Protein AF-A0A926DAA6-F1 (afdb_monomer)

Secondary structure (DSSP, 8-state):
-----EEEEE-HHHHHHHHHH---TTS-TTT-PPPPHHHHHHHHHHHHHHHHSSSEEEEEB-TTT----TT-EEEEETTTEEEEEEE-TTTS-EEEEEE--HHHHHHHHHHHHHHHHSTTB--HHHHHHHHHHHTT-PPPP-

Radius of gyration: 16.0 Å; Cα contacts (8 Å, |Δi|>4): 201; chains: 1; bounding box: 31×52×44 Å

Structure (mmCIF, N/CA/C/O backbone):
data_AF-A0A926DAA6-F1
#
_entry.id   AF-A0A926DAA6-F1
#
loop_
_atom_site.group_PDB
_atom_site.id
_atom_site.type_symbol
_atom_site.label_atom_id
_atom_site.label_alt_id
_atom_site.label_comp_id
_atom_site.label_asym_id
_atom_site.label_entity_id
_atom_site.label_seq_id
_atom_site.pdbx_PDB_ins_code
_atom_site.Cartn_x
_atom_site.Cartn_y
_atom_site.Cartn_z
_atom_site.occupancy
_atom_site.B_iso_or_equiv
_atom_site.auth_seq_id
_atom_site.auth_comp_id
_atom_site.auth_asym_id
_atom_site.auth_atom_id
_atom_site.pdbx_PDB_model_num
ATOM 1 N N . MET A 1 1 ? 3.079 9.008 24.211 1.00 37.78 1 MET A N 1
ATOM 2 C CA . MET A 1 1 ? 3.542 8.753 22.830 1.00 37.78 1 MET A CA 1
ATOM 3 C C . MET A 1 1 ? 2.751 7.576 22.276 1.00 37.78 1 MET A C 1
ATOM 5 O O . MET A 1 1 ? 2.965 6.458 22.732 1.00 37.78 1 MET A O 1
ATOM 9 N N . ARG A 1 2 ? 1.772 7.805 21.389 1.00 42.62 2 ARG A N 1
ATOM 10 C CA . ARG A 1 2 ? 1.099 6.693 20.700 1.00 42.62 2 ARG A CA 1
ATOM 11 C C . ARG A 1 2 ? 2.125 6.072 19.754 1.00 42.62 2 ARG A C 1
ATOM 13 O O . ARG A 1 2 ? 2.716 6.773 18.943 1.00 42.62 2 ARG A O 1
ATOM 20 N N . ARG A 1 3 ? 2.388 4.775 19.898 1.00 46.69 3 ARG A N 1
ATOM 21 C CA . ARG A 1 3 ? 3.175 4.022 18.919 1.00 46.69 3 ARG A CA 1
ATOM 22 C C . ARG A 1 3 ? 2.331 4.027 17.642 1.00 46.69 3 ARG A C 1
ATOM 24 O O . ARG A 1 3 ? 1.284 3.388 17.636 1.00 46.69 3 ARG A O 1
ATOM 31 N N . GLN A 1 4 ? 2.703 4.815 16.631 1.00 55.62 4 GLN A N 1
ATOM 32 C CA . GLN A 1 4 ? 1.975 4.818 15.362 1.00 55.62 4 GLN A CA 1
ATOM 33 C C . GLN A 1 4 ? 2.035 3.403 14.789 1.00 55.62 4 GLN A C 1
ATOM 35 O O . GLN A 1 4 ? 3.112 2.900 14.461 1.00 55.62 4 GLN A O 1
ATOM 40 N N . ALA A 1 5 ? 0.884 2.738 14.730 1.00 67.75 5 ALA A N 1
ATOM 41 C CA . ALA A 1 5 ? 0.753 1.528 13.945 1.00 67.75 5 ALA A CA 1
ATOM 42 C C . ALA A 1 5 ? 0.989 1.925 12.487 1.00 67.75 5 ALA A C 1
ATOM 44 O O . ALA A 1 5 ? 0.391 2.880 11.996 1.00 67.75 5 ALA A O 1
ATOM 45 N N . TYR A 1 6 ? 1.893 1.235 11.801 1.00 83.56 6 TYR A N 1
ATOM 46 C CA . TYR A 1 6 ? 2.090 1.464 10.376 1.00 83.56 6 TYR A CA 1
ATOM 47 C C . TYR A 1 6 ? 0.857 0.940 9.633 1.00 83.56 6 TYR A C 1
ATOM 49 O O . TYR A 1 6 ? 0.596 -0.266 9.665 1.00 83.56 6 TYR A O 1
ATOM 57 N N . ILE A 1 7 ? 0.090 1.835 9.009 1.00 90.25 7 ILE A N 1
ATOM 58 C CA . ILE A 1 7 ? -1.107 1.500 8.230 1.00 90.25 7 ILE A CA 1
ATOM 59 C C . ILE A 1 7 ? -0.773 1.634 6.747 1.00 90.25 7 ILE A C 1
ATOM 61 O O . ILE A 1 7 ? -0.191 2.632 6.328 1.00 90.25 7 ILE A O 1
ATOM 65 N N . GLY A 1 8 ? -1.145 0.636 5.949 1.00 91.19 8 GLY A N 1
ATOM 66 C CA . GLY A 1 8 ? -0.945 0.666 4.506 1.00 91.19 8 GLY A CA 1
ATOM 67 C C . GLY A 1 8 ? -2.101 0.012 3.768 1.00 91.19 8 GLY A C 1
ATOM 68 O O . GLY A 1 8 ? -2.566 -1.072 4.127 1.00 91.19 8 GLY A O 1
ATOM 69 N N . ILE A 1 9 ? -2.559 0.679 2.716 1.00 92.31 9 ILE A N 1
ATOM 70 C CA . ILE A 1 9 ? -3.658 0.220 1.875 1.00 92.31 9 ILE A CA 1
ATOM 71 C C . ILE A 1 9 ? -3.148 0.171 0.444 1.00 92.31 9 ILE A C 1
ATOM 73 O O . ILE A 1 9 ? -2.560 1.132 -0.035 1.00 92.31 9 ILE A O 1
ATOM 77 N N . PHE A 1 10 ? -3.352 -0.955 -0.230 1.00 91.12 10 PHE A N 1
ATOM 78 C CA . PHE A 1 10 ? -2.850 -1.169 -1.587 1.00 91.12 10 PHE A CA 1
ATOM 79 C C . PHE A 1 10 ? -3.836 -1.987 -2.420 1.00 91.12 10 PHE A C 1
ATOM 81 O O . PHE A 1 10 ? -4.750 -2.626 -1.899 1.00 91.12 10 PHE A O 1
ATOM 88 N N . TYR A 1 11 ?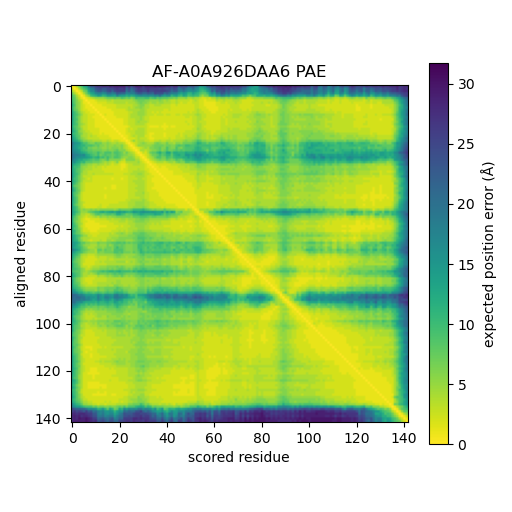 -3.665 -1.988 -3.739 1.00 90.94 11 TYR A N 1
ATOM 89 C CA . TYR A 1 11 ? -4.550 -2.716 -4.647 1.00 90.94 11 TYR A CA 1
ATOM 90 C C . TYR A 1 11 ? -3.972 -4.066 -5.069 1.00 90.94 11 TYR A C 1
ATOM 92 O O . TYR A 1 11 ? -2.774 -4.219 -5.305 1.00 90.94 11 TYR A O 1
ATOM 100 N N . LYS A 1 12 ? -4.858 -5.052 -5.283 1.00 90.75 12 LYS A N 1
ATOM 101 C CA . LYS A 1 12 ? -4.479 -6.346 -5.883 1.00 90.75 12 LYS A CA 1
ATOM 102 C C . LYS A 1 12 ? -3.848 -6.162 -7.273 1.00 90.75 12 LYS A C 1
ATOM 104 O O . LYS A 1 12 ? -2.968 -6.933 -7.642 1.00 90.75 12 LYS A O 1
ATOM 109 N N . GLY A 1 13 ? -4.299 -5.159 -8.032 1.00 86.94 13 GLY A N 1
ATOM 110 C CA . GLY A 1 13 ? -3.739 -4.824 -9.345 1.00 86.94 13 GLY A CA 1
ATOM 111 C C . GLY A 1 13 ? -2.243 -4.511 -9.277 1.00 86.94 13 GLY A C 1
ATOM 112 O O . GLY A 1 13 ? -1.482 -5.081 -10.054 1.00 86.94 13 GLY A O 1
ATOM 113 N N . GLY A 1 14 ? -1.822 -3.716 -8.287 1.00 86.50 14 GLY A N 1
ATOM 114 C CA . GLY A 1 14 ? -0.413 -3.385 -8.054 1.00 86.50 14 GLY A CA 1
ATOM 115 C C . GLY A 1 14 ? 0.443 -4.610 -7.722 1.00 86.50 14 GLY A C 1
ATOM 116 O O . GLY A 1 14 ? 1.520 -4.772 -8.289 1.00 86.50 14 GLY A O 1
ATOM 117 N N . LEU A 1 15 ? -0.065 -5.537 -6.894 1.00 90.12 15 LEU A N 1
ATOM 118 C CA . LEU A 1 15 ? 0.627 -6.808 -6.625 1.00 90.12 15 LEU A CA 1
ATOM 119 C C . LEU A 1 15 ? 0.854 -7.619 -7.903 1.00 90.12 15 LEU A C 1
ATOM 121 O O . LEU A 1 15 ? 1.961 -8.098 -8.139 1.00 90.12 15 LEU A O 1
ATOM 125 N N . ARG A 1 16 ? -0.193 -7.767 -8.725 1.00 89.25 16 ARG A N 1
ATOM 126 C CA . ARG A 1 16 ? -0.106 -8.503 -9.990 1.00 89.25 16 ARG A CA 1
ATOM 127 C C . ARG A 1 16 ? 0.917 -7.851 -10.921 1.00 89.25 16 ARG A C 1
ATOM 129 O O . ARG A 1 16 ? 1.803 -8.532 -11.433 1.00 89.25 16 ARG A O 1
ATOM 136 N N . LEU A 1 17 ? 0.850 -6.533 -11.084 1.00 87.75 17 LEU A N 1
ATOM 137 C CA . LEU A 1 17 ? 1.778 -5.821 -11.954 1.00 87.75 17 LEU A CA 1
ATOM 138 C C . LEU A 1 17 ? 3.230 -5.977 -11.485 1.00 87.75 17 LEU A C 1
ATOM 140 O O . LEU A 1 17 ? 4.108 -6.245 -12.303 1.00 87.75 17 LEU A O 1
ATOM 144 N N . PHE A 1 18 ? 3.484 -5.887 -10.177 1.00 90.44 18 PHE A N 1
ATOM 145 C CA . PHE A 1 18 ? 4.813 -6.123 -9.616 1.00 90.44 18 PHE A CA 1
ATOM 146 C C . PHE A 1 18 ? 5.296 -7.556 -9.866 1.00 90.44 18 PHE A C 1
ATOM 148 O O . PHE A 1 18 ? 6.455 -7.762 -10.226 1.00 90.44 18 PHE A O 1
ATOM 155 N N . THR A 1 19 ? 4.420 -8.558 -9.739 1.00 91.00 19 THR A N 1
ATOM 156 C CA . THR A 1 19 ? 4.793 -9.954 -10.021 1.00 91.00 19 THR A CA 1
ATOM 157 C C . THR A 1 19 ? 5.178 -10.169 -11.483 1.00 91.00 19 THR A C 1
ATOM 159 O O . THR A 1 19 ? 6.197 -10.805 -11.759 1.00 91.00 19 THR A O 1
ATOM 162 N N . GLU A 1 20 ? 4.417 -9.589 -12.412 1.00 89.50 20 GLU A N 1
ATOM 163 C CA . GLU A 1 20 ? 4.599 -9.748 -13.858 1.00 89.50 20 GLU A CA 1
ATOM 164 C C . GLU A 1 20 ? 5.807 -8.951 -14.365 1.00 89.50 20 GLU A C 1
ATOM 166 O O . GLU A 1 20 ? 6.671 -9.480 -15.067 1.00 89.50 20 GLU A O 1
ATOM 171 N N . THR A 1 21 ? 5.927 -7.692 -13.950 1.00 88.06 21 THR A N 1
ATOM 172 C CA . THR A 1 21 ? 6.871 -6.739 -14.550 1.00 88.06 21 THR A CA 1
ATOM 173 C C . THR A 1 21 ? 8.108 -6.488 -13.692 1.00 88.06 21 THR A C 1
ATOM 175 O O . THR A 1 21 ? 9.169 -6.171 -14.221 1.00 88.06 21 THR A O 1
ATOM 178 N N . GLY A 1 22 ? 8.013 -6.676 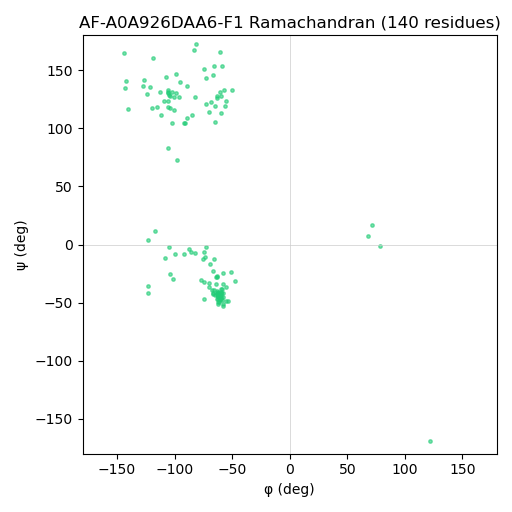-12.373 1.00 88.00 22 GLY A N 1
ATOM 179 C CA . GLY A 1 22 ? 9.054 -6.295 -11.417 1.00 88.00 22 GLY A CA 1
ATOM 180 C C . GLY A 1 22 ? 9.077 -4.804 -11.092 1.00 88.00 22 GLY A C 1
ATOM 181 O O . GLY A 1 22 ? 9.889 -4.397 -10.265 1.00 88.00 22 GLY A O 1
ATOM 182 N N . PHE A 1 23 ? 8.206 -3.995 -11.698 1.00 85.69 23 PHE A N 1
ATOM 183 C CA . PHE A 1 23 ? 8.090 -2.577 -11.382 1.00 85.69 23 PHE A CA 1
ATOM 184 C C . PHE A 1 23 ? 7.091 -2.348 -10.254 1.00 85.69 23 PHE A C 1
ATOM 186 O O . PHE A 1 23 ? 5.996 -2.914 -10.232 1.00 85.69 23 PHE A O 1
ATOM 193 N N . ILE A 1 24 ? 7.473 -1.482 -9.323 1.00 79.56 24 ILE A N 1
ATOM 194 C CA . ILE A 1 24 ? 6.537 -0.860 -8.393 1.00 79.56 24 ILE A CA 1
ATOM 195 C C . ILE A 1 24 ? 5.960 0.349 -9.130 1.00 79.56 24 ILE A C 1
ATOM 197 O O . ILE A 1 24 ? 6.697 1.286 -9.418 1.00 79.56 24 ILE A O 1
ATOM 201 N N . TYR A 1 25 ? 4.673 0.300 -9.475 1.00 69.88 25 TYR A N 1
ATOM 202 C CA . TYR A 1 25 ? 4.013 1.338 -10.286 1.00 69.88 25 TYR A CA 1
ATOM 203 C C . TYR A 1 25 ? 3.980 2.712 -9.606 1.00 69.88 25 TYR A C 1
ATOM 205 O O . TYR A 1 25 ? 3.986 3.752 -10.260 1.00 69.88 25 TYR A O 1
ATOM 213 N N . ASP A 1 26 ? 4.009 2.674 -8.280 1.00 69.31 26 ASP A N 1
ATOM 214 C CA . ASP A 1 26 ? 4.084 3.809 -7.369 1.00 69.31 26 ASP A CA 1
ATOM 215 C C . ASP A 1 26 ? 5.422 4.569 -7.475 1.00 69.31 26 ASP A C 1
ATOM 217 O O . ASP A 1 26 ? 5.561 5.658 -6.918 1.00 69.31 26 ASP A O 1
ATOM 221 N N . LEU A 1 27 ? 6.425 3.996 -8.158 1.00 69.31 27 LEU A N 1
ATOM 222 C CA . LEU A 1 27 ? 7.736 4.604 -8.371 1.00 69.31 27 LEU A CA 1
ATOM 223 C C . LEU A 1 27 ? 7.909 5.062 -9.823 1.00 69.31 27 LEU A C 1
ATOM 225 O O . LEU A 1 27 ? 7.506 4.342 -10.741 1.00 69.31 27 LEU A O 1
ATOM 229 N N . PRO A 1 28 ? 8.602 6.191 -10.057 1.00 66.31 28 PRO A N 1
ATOM 230 C CA . PRO A 1 28 ? 8.819 6.667 -11.409 1.00 66.31 28 PRO A CA 1
ATOM 231 C C . PRO A 1 28 ? 9.651 5.692 -12.238 1.00 66.31 28 PRO A C 1
ATOM 233 O O . PRO A 1 28 ? 10.749 5.301 -11.840 1.00 66.31 28 PRO A O 1
ATOM 236 N N . GLN A 1 29 ? 9.137 5.297 -13.405 1.00 64.88 29 GLN A N 1
ATOM 237 C CA . GLN A 1 29 ? 9.782 4.284 -14.251 1.00 64.88 29 GLN A CA 1
ATOM 238 C C . GLN A 1 29 ? 11.159 4.725 -14.761 1.00 64.88 29 GLN A C 1
ATOM 240 O O . GLN A 1 29 ? 12.037 3.891 -14.954 1.00 64.88 29 GLN A O 1
ATOM 245 N N . ASN A 1 30 ? 11.378 6.033 -14.918 1.00 67.38 30 ASN A N 1
ATOM 246 C CA . ASN A 1 30 ? 12.663 6.606 -15.323 1.00 67.38 30 ASN A CA 1
ATOM 247 C C . ASN A 1 30 ? 13.766 6.483 -14.252 1.00 67.38 30 ASN A C 1
ATOM 249 O O . ASN A 1 30 ? 14.942 6.617 -14.585 1.00 67.38 30 ASN A O 1
ATOM 253 N N . VAL A 1 31 ? 13.416 6.206 -12.991 1.00 66.50 31 VAL A N 1
ATOM 254 C CA . VAL A 1 31 ? 14.375 5.969 -11.895 1.00 66.50 31 VAL A CA 1
ATOM 255 C C . VAL A 1 31 ? 14.189 4.611 -11.211 1.00 66.50 31 VAL A C 1
ATOM 257 O O . VAL A 1 31 ? 14.877 4.305 -10.237 1.00 66.50 31 VAL A O 1
ATOM 260 N N . SER A 1 32 ? 13.275 3.781 -11.715 1.00 74.12 32 SER A N 1
ATOM 261 C CA . SER A 1 32 ? 12.951 2.469 -11.160 1.00 74.12 32 SER A CA 1
ATOM 262 C C . SER A 1 32 ? 13.537 1.369 -12.035 1.00 74.12 32 SER A C 1
ATOM 264 O O . SER A 1 32 ? 13.366 1.359 -13.251 1.00 74.12 32 SER A O 1
ATOM 266 N N . ILE A 1 33 ? 14.230 0.417 -11.415 1.00 82.50 33 ILE A N 1
ATOM 267 C CA . ILE A 1 33 ? 14.758 -0.768 -12.093 1.00 82.50 33 ILE A CA 1
ATOM 268 C C . ILE A 1 33 ? 13.831 -1.932 -11.762 1.00 82.50 33 ILE A C 1
ATOM 270 O O . ILE A 1 33 ? 13.523 -2.165 -10.592 1.00 82.50 33 ILE A O 1
ATOM 274 N N . ALA A 1 34 ? 13.407 -2.679 -12.784 1.00 87.56 34 ALA A N 1
ATOM 275 C CA . ALA A 1 34 ? 12.589 -3.868 -12.585 1.00 87.56 34 ALA A CA 1
ATOM 276 C C . ALA A 1 34 ? 13.288 -4.841 -11.626 1.00 87.56 34 ALA A C 1
ATOM 278 O O . ALA A 1 34 ? 14.408 -5.291 -11.878 1.00 87.56 34 ALA A O 1
ATOM 279 N N . ALA A 1 35 ? 12.609 -5.200 -10.538 1.00 90.00 35 ALA A N 1
ATOM 280 C CA . ALA A 1 35 ? 13.123 -6.170 -9.588 1.00 90.00 35 ALA A CA 1
ATOM 281 C C . ALA A 1 35 ? 13.336 -7.529 -10.287 1.00 90.00 35 ALA A C 1
ATOM 283 O O . ALA A 1 35 ? 12.418 -8.021 -10.959 1.00 90.00 35 ALA A O 1
ATOM 284 N N . PRO A 1 36 ? 14.501 -8.177 -10.119 1.00 91.56 36 PRO A N 1
ATOM 285 C CA . PRO A 1 36 ? 14.713 -9.553 -10.558 1.00 91.56 36 PRO A CA 1
ATOM 286 C C . PRO A 1 36 ? 13.719 -10.537 -9.904 1.00 91.56 36 PRO A C 1
ATOM 288 O O . PRO A 1 36 ? 13.221 -10.258 -8.809 1.00 91.56 36 PRO A O 1
ATOM 291 N N . PRO A 1 37 ? 13.393 -11.685 -10.530 1.00 89.94 37 PRO A N 1
ATOM 292 C CA . PRO A 1 37 ? 12.362 -12.604 -10.026 1.00 89.94 37 PRO A CA 1
ATOM 293 C C . PRO A 1 37 ? 12.549 -13.094 -8.577 1.00 89.94 37 PRO A C 1
ATOM 295 O O . PRO A 1 37 ? 11.575 -13.246 -7.839 1.00 89.9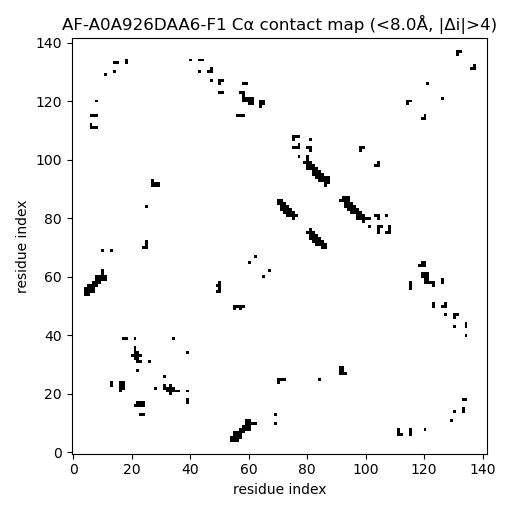4 37 PRO A O 1
ATOM 298 N N . ASP A 1 38 ? 13.784 -13.334 -8.146 1.00 89.75 38 ASP A N 1
ATOM 299 C CA . ASP A 1 38 ? 14.151 -13.706 -6.774 1.00 89.75 38 ASP A CA 1
ATOM 300 C C . ASP A 1 38 ? 13.912 -12.559 -5.776 1.00 89.75 38 ASP A C 1
ATOM 302 O O . ASP A 1 38 ? 13.367 -12.771 -4.684 1.00 89.75 38 ASP A O 1
ATOM 306 N N . ILE A 1 39 ? 14.214 -11.323 -6.183 1.00 91.88 39 ILE A N 1
ATOM 307 C CA . ILE A 1 39 ? 13.910 -10.119 -5.405 1.00 91.88 39 ILE A CA 1
ATOM 308 C C . ILE A 1 39 ? 12.398 -9.909 -5.303 1.00 91.88 39 ILE A C 1
ATOM 310 O O . ILE A 1 39 ? 11.908 -9.637 -4.208 1.00 91.88 39 ILE A O 1
ATOM 314 N N . ARG A 1 40 ? 11.633 -10.117 -6.386 1.00 92.19 40 ARG A N 1
ATOM 315 C CA . ARG A 1 40 ? 10.158 -10.027 -6.354 1.00 92.19 40 ARG A CA 1
ATOM 316 C C . ARG A 1 40 ? 9.568 -10.947 -5.288 1.00 92.19 40 ARG A C 1
ATOM 318 O O . ARG A 1 40 ? 8.780 -10.500 -4.457 1.00 92.19 40 ARG A O 1
ATOM 325 N N . LYS A 1 41 ? 9.997 -12.216 -5.265 1.00 90.44 41 LYS A N 1
ATOM 326 C CA . LYS A 1 41 ? 9.572 -13.195 -4.249 1.00 90.44 41 LYS A CA 1
ATOM 327 C C . LYS A 1 41 ? 9.940 -12.744 -2.840 1.00 90.44 41 LYS A C 1
ATOM 329 O O . LYS A 1 41 ? 9.119 -12.834 -1.933 1.00 90.44 41 LYS A O 1
ATOM 334 N N . THR A 1 42 ? 11.153 -12.229 -2.657 1.00 92.44 42 THR A N 1
ATOM 335 C CA . THR A 1 42 ? 11.621 -11.728 -1.358 1.00 92.44 42 THR A CA 1
ATOM 336 C C . THR A 1 42 ? 10.770 -10.556 -0.864 1.00 92.44 42 THR A C 1
ATOM 338 O O . THR A 1 42 ? 10.370 -10.537 0.298 1.00 92.44 42 THR A O 1
ATOM 341 N N . VAL A 1 43 ? 10.449 -9.603 -1.741 1.00 92.56 43 VAL A N 1
ATOM 342 C CA . VAL A 1 43 ? 9.596 -8.449 -1.422 1.00 92.56 43 VAL A CA 1
ATOM 343 C C . VAL A 1 43 ? 8.181 -8.894 -1.049 1.00 92.56 43 VAL A C 1
ATOM 345 O O . VAL A 1 43 ? 7.667 -8.466 -0.019 1.00 92.56 43 VAL A O 1
ATOM 348 N N . LEU A 1 44 ? 7.570 -9.797 -1.822 1.00 93.31 44 LEU A N 1
ATOM 349 C CA . LEU A 1 44 ? 6.223 -10.306 -1.533 1.00 93.31 44 LEU A CA 1
ATOM 350 C C . LEU A 1 44 ? 6.170 -11.123 -0.237 1.00 93.31 44 LEU A C 1
ATOM 352 O O . LEU A 1 44 ? 5.231 -10.966 0.541 1.00 93.31 44 LEU A O 1
ATOM 356 N N . ASN A 1 45 ? 7.197 -11.931 0.041 1.00 93.69 45 ASN A N 1
ATOM 357 C CA . ASN A 1 45 ? 7.316 -12.644 1.312 1.00 93.69 45 ASN A CA 1
ATOM 358 C C . ASN A 1 45 ? 7.412 -11.672 2.490 1.00 93.69 45 ASN A C 1
ATOM 360 O O . ASN A 1 45 ? 6.736 -11.868 3.495 1.00 93.69 45 ASN A O 1
ATOM 364 N N . ARG A 1 46 ? 8.207 -10.601 2.374 1.00 92.69 46 ARG A N 1
ATOM 365 C CA . ARG A 1 46 ? 8.285 -9.565 3.417 1.00 92.69 46 ARG A CA 1
ATOM 366 C C . ARG A 1 46 ? 6.948 -8.861 3.614 1.00 92.69 46 ARG A C 1
ATOM 368 O O . ARG A 1 46 ? 6.525 -8.708 4.752 1.00 92.69 46 ARG A O 1
ATOM 375 N N . LEU A 1 47 ? 6.251 -8.515 2.530 1.00 93.12 47 LEU A N 1
ATOM 376 C CA . LEU A 1 47 ? 4.909 -7.935 2.606 1.00 93.12 47 LEU A CA 1
ATOM 377 C C . LEU A 1 47 ? 3.923 -8.876 3.314 1.00 93.12 47 LEU A C 1
ATOM 379 O O . LEU A 1 47 ? 3.122 -8.427 4.130 1.00 93.12 47 LEU A O 1
ATOM 383 N N . TYR A 1 48 ? 3.990 -10.179 3.030 1.00 94.62 48 TYR A N 1
ATOM 384 C CA . TYR A 1 48 ? 3.176 -11.185 3.709 1.00 94.62 48 TYR A CA 1
ATOM 385 C C . TYR A 1 48 ? 3.463 -11.222 5.215 1.00 94.62 48 TYR A C 1
ATOM 387 O O . TYR A 1 48 ? 2.525 -11.155 6.008 1.00 94.62 48 TYR A O 1
ATOM 395 N N . GLN A 1 49 ? 4.739 -11.293 5.614 1.00 93.69 49 GLN A N 1
ATOM 396 C CA . GLN A 1 49 ? 5.122 -11.304 7.032 1.00 93.69 49 GLN A CA 1
ATOM 397 C C . GLN A 1 49 ? 4.681 -10.018 7.735 1.00 93.69 49 GLN A C 1
ATOM 399 O O . GLN A 1 49 ? 4.041 -10.080 8.780 1.00 93.69 49 GLN A O 1
ATOM 404 N N . ASP A 1 50 ? 4.889 -8.866 7.099 1.00 91.94 50 ASP A N 1
ATOM 405 C CA . ASP A 1 50 ? 4.439 -7.573 7.608 1.00 91.94 50 ASP A CA 1
ATOM 406 C C . ASP A 1 50 ? 2.916 -7.522 7.807 1.00 91.94 50 ASP A C 1
ATOM 408 O O . ASP A 1 50 ? 2.438 -6.959 8.789 1.00 91.94 50 ASP A O 1
ATOM 412 N N . CYS A 1 51 ? 2.134 -8.129 6.908 1.00 92.19 51 CYS A N 1
ATOM 413 C CA . CYS A 1 51 ? 0.683 -8.256 7.078 1.00 92.19 51 CYS A CA 1
ATOM 414 C C . CYS A 1 51 ? 0.305 -9.241 8.200 1.00 92.19 51 CYS A C 1
ATOM 416 O O . CYS A 1 51 ? -0.739 -9.086 8.845 1.00 92.19 51 CYS A O 1
ATOM 418 N N . ALA A 1 52 ? 1.105 -10.293 8.395 1.00 91.38 52 ALA A N 1
ATOM 419 C CA . ALA A 1 52 ? 0.873 -11.353 9.371 1.00 91.38 52 ALA A CA 1
ATOM 420 C C . ALA A 1 52 ? 1.217 -10.919 10.805 1.00 91.38 52 ALA A C 1
ATOM 422 O O . ALA A 1 52 ? 0.538 -11.345 11.743 1.00 91.38 52 ALA A O 1
ATOM 423 N N . GLU A 1 53 ? 2.181 -10.020 10.983 1.00 86.75 53 GLU A N 1
ATOM 424 C CA . GLU A 1 53 ? 2.535 -9.433 12.274 1.00 86.75 53 GLU A CA 1
ATOM 425 C C . GLU A 1 53 ? 1.405 -8.552 12.847 1.00 86.75 53 GLU A C 1
ATOM 427 O O . GLU A 1 53 ? 0.540 -8.040 12.134 1.00 86.75 53 GLU A O 1
ATOM 432 N N . SER A 1 54 ? 1.356 -8.406 14.174 1.00 70.12 54 SER A N 1
ATOM 433 C CA . SER A 1 54 ? 0.311 -7.648 14.886 1.00 70.12 54 SER A CA 1
ATOM 434 C C . SER A 1 54 ? 0.598 -6.143 15.000 1.00 70.12 54 SER A C 1
ATOM 436 O O . SER A 1 54 ? -0.267 -5.397 15.449 1.00 70.12 54 SER A O 1
ATOM 438 N N . GLY A 1 55 ? 1.786 -5.684 14.591 1.00 78.06 55 GLY A N 1
ATOM 439 C CA . GLY A 1 55 ? 2.213 -4.282 14.707 1.00 78.06 55 GLY A CA 1
ATOM 440 C C . GLY A 1 55 ? 1.920 -3.395 13.491 1.00 78.06 55 GLY A C 1
ATOM 441 O O . GLY A 1 55 ? 2.120 -2.182 13.569 1.00 78.06 55 GLY A O 1
ATOM 442 N N . LYS A 1 56 ? 1.469 -3.979 12.375 1.00 85.88 56 LYS A N 1
ATOM 443 C CA . LYS A 1 56 ? 1.204 -3.281 11.110 1.00 85.88 56 LYS A CA 1
ATOM 444 C C . LYS A 1 56 ? -0.213 -3.590 10.626 1.00 85.88 56 LYS A C 1
ATOM 446 O O . LYS A 1 56 ? -0.660 -4.737 10.656 1.00 85.88 56 LYS A O 1
ATOM 451 N N . LEU A 1 57 ? -0.924 -2.570 10.156 1.00 90.00 57 LEU A N 1
ATOM 452 C CA . LEU A 1 57 ? -2.265 -2.694 9.594 1.00 90.00 57 LEU A CA 1
ATOM 453 C C . LEU A 1 57 ? -2.196 -2.550 8.074 1.00 90.00 57 LEU A C 1
ATOM 455 O O . LEU A 1 57 ? -2.407 -1.480 7.516 1.00 90.00 57 LEU A O 1
ATOM 459 N N . LEU A 1 58 ? -1.881 -3.655 7.405 1.00 93.12 58 LEU A N 1
ATOM 460 C CA . LEU A 1 58 ? -1.772 -3.707 5.951 1.00 93.12 58 LEU A CA 1
ATOM 461 C C . LEU A 1 58 ? -2.988 -4.403 5.336 1.00 93.12 58 LEU A C 1
ATOM 463 O O . LEU A 1 58 ? -3.382 -5.488 5.784 1.00 93.12 58 LEU A O 1
ATOM 467 N N . ARG A 1 59 ? -3.626 -3.768 4.348 1.00 94.56 59 ARG A N 1
ATOM 468 C CA . ARG A 1 59 ? -4.903 -4.224 3.781 1.00 94.56 59 ARG A CA 1
ATOM 469 C C . ARG A 1 59 ? -4.984 -4.018 2.272 1.00 94.56 59 ARG A C 1
ATOM 471 O O . ARG A 1 59 ? -4.589 -2.979 1.752 1.00 94.56 59 ARG A O 1
ATOM 478 N N . ILE A 1 60 ? -5.578 -4.986 1.572 1.00 94.50 60 ILE A N 1
ATOM 479 C CA . ILE A 1 60 ? -5.932 -4.807 0.158 1.00 94.50 60 ILE A CA 1
ATOM 480 C C . ILE A 1 60 ? -7.268 -4.068 0.055 1.00 94.50 60 ILE A C 1
ATOM 482 O O . ILE A 1 60 ? -8.269 -4.522 0.611 1.00 94.50 60 ILE A O 1
ATOM 486 N N . ALA A 1 61 ? -7.310 -2.974 -0.701 1.00 94.19 61 ALA A N 1
ATOM 487 C CA . ALA A 1 61 ? -8.535 -2.242 -1.005 1.00 94.19 61 ALA A CA 1
ATOM 488 C C . ALA A 1 61 ? -9.500 -3.057 -1.884 1.00 94.19 61 ALA A C 1
ATOM 490 O O . ALA A 1 61 ? -9.085 -3.817 -2.767 1.00 94.19 61 ALA A O 1
ATOM 491 N N . LYS A 1 62 ? -10.807 -2.877 -1.667 1.00 93.94 62 LYS A N 1
ATOM 492 C CA . LYS A 1 62 ? -11.872 -3.339 -2.566 1.00 93.94 62 LYS A CA 1
ATOM 493 C C . LYS A 1 62 ? -12.138 -2.227 -3.587 1.00 93.94 62 LYS A C 1
ATOM 495 O O . LYS A 1 62 ? -12.742 -1.224 -3.205 1.00 93.94 62 LYS A O 1
ATOM 500 N N . PRO A 1 63 ? -11.756 -2.390 -4.869 1.00 87.56 63 PRO A N 1
ATOM 501 C CA . PRO A 1 63 ? -11.904 -1.330 -5.870 1.00 87.56 63 PRO A CA 1
ATOM 502 C C . PRO A 1 63 ? -13.345 -0.849 -6.055 1.00 87.56 63 PRO A C 1
ATOM 504 O O . PRO A 1 63 ? -13.556 0.274 -6.472 1.00 87.56 63 PRO A O 1
ATOM 507 N N . GLN A 1 64 ? -14.337 -1.688 -5.732 1.00 89.69 64 GLN A N 1
ATOM 508 C CA . GLN A 1 64 ? -15.760 -1.348 -5.834 1.00 89.69 64 GLN A CA 1
ATOM 509 C C . GLN A 1 64 ? -16.253 -0.420 -4.710 1.00 89.69 64 GLN A C 1
ATOM 511 O O . GLN A 1 64 ? -17.387 0.048 -4.761 1.00 89.69 64 GLN A O 1
ATOM 516 N N . ARG A 1 65 ? -15.455 -0.220 -3.652 1.00 91.19 65 ARG A N 1
ATOM 517 C CA . ARG A 1 65 ? -15.831 0.556 -2.457 1.00 91.19 65 ARG A CA 1
ATOM 518 C C . ARG A 1 65 ? -14.872 1.704 -2.183 1.00 91.19 65 ARG A C 1
ATOM 520 O O . ARG A 1 65 ? -15.321 2.795 -1.856 1.00 91.19 65 ARG A O 1
ATOM 527 N N . LEU A 1 66 ? -13.572 1.466 -2.342 1.00 88.56 66 LEU A N 1
ATOM 528 C CA . LEU A 1 66 ? -12.559 2.511 -2.309 1.00 88.56 66 LEU A CA 1
ATOM 529 C C . LEU A 1 66 ? -12.144 2.830 -3.744 1.00 88.56 66 LEU A C 1
ATOM 531 O O . LEU A 1 66 ? -11.422 2.053 -4.365 1.00 88.56 66 LEU A O 1
ATOM 535 N N . HIS A 1 67 ? -12.617 3.963 -4.255 1.00 82.25 67 HIS A N 1
ATOM 536 C CA . HIS A 1 67 ? -12.254 4.477 -5.573 1.00 82.25 67 HIS A CA 1
ATOM 537 C C . HIS A 1 67 ? -11.149 5.525 -5.420 1.00 82.25 67 HIS A C 1
ATOM 539 O O . HIS A 1 67 ? -11.394 6.721 -5.545 1.00 82.25 67 HIS A O 1
ATOM 545 N N . LEU A 1 68 ? -9.936 5.071 -5.103 1.00 77.56 68 LEU A N 1
ATOM 546 C CA . LEU A 1 68 ? -8.740 5.895 -5.288 1.00 77.56 68 LEU A CA 1
ATOM 547 C C . LEU A 1 68 ? -8.114 5.547 -6.641 1.00 77.56 68 LEU A C 1
ATOM 549 O O . LEU A 1 68 ? -8.080 4.356 -6.976 1.00 77.56 68 LEU A O 1
ATOM 553 N N . PRO A 1 69 ? -7.614 6.536 -7.400 1.00 76.94 69 PRO A N 1
ATOM 554 C CA . PRO A 1 69 ? -6.803 6.259 -8.579 1.00 76.94 69 PRO A CA 1
ATOM 555 C C . PRO A 1 69 ? -5.679 5.273 -8.224 1.00 76.94 69 PRO A C 1
ATOM 557 O O . PRO A 1 69 ? -5.046 5.395 -7.175 1.00 76.94 69 PRO A O 1
ATOM 560 N N . GLN A 1 70 ? -5.490 4.236 -9.045 1.00 70.56 70 GLN A N 1
ATOM 561 C CA . GLN A 1 70 ? -4.558 3.136 -8.730 1.00 70.56 70 GLN A CA 1
ATOM 562 C C . GLN A 1 70 ? -3.086 3.530 -8.864 1.00 70.56 70 GLN A C 1
ATOM 564 O O . GLN A 1 70 ? -2.207 2.767 -8.481 1.00 70.56 70 GLN A O 1
ATOM 569 N N . ASP A 1 71 ? -2.845 4.689 -9.446 1.00 73.94 71 ASP A N 1
ATOM 570 C CA . ASP A 1 71 ? -1.562 5.278 -9.773 1.00 73.94 71 ASP A CA 1
ATOM 571 C C . ASP A 1 71 ? -1.178 6.418 -8.820 1.00 73.94 71 ASP A C 1
ATOM 573 O O . ASP A 1 71 ? -0.081 6.963 -8.917 1.00 73.94 71 ASP A O 1
ATOM 577 N N . VAL A 1 72 ? -2.056 6.751 -7.870 1.00 80.00 72 VAL A N 1
ATOM 578 C CA . VAL A 1 72 ? -1.803 7.756 -6.841 1.00 80.00 72 VAL A CA 1
ATOM 579 C C . VAL A 1 72 ? -1.316 7.094 -5.562 1.00 80.00 72 VAL A C 1
ATOM 581 O O . VAL A 1 72 ? -1.984 6.238 -4.979 1.00 80.00 72 VAL A O 1
ATOM 584 N N . VAL A 1 73 ? -0.176 7.572 -5.073 1.00 87.31 73 VAL A N 1
ATOM 585 C CA . VAL A 1 73 ? 0.378 7.173 -3.777 1.00 87.31 73 VAL A CA 1
ATOM 586 C C . VAL A 1 73 ? 0.130 8.281 -2.776 1.00 87.31 73 VAL A C 1
ATOM 588 O O . VAL A 1 73 ? 0.508 9.428 -3.014 1.00 87.31 73 VAL A O 1
ATOM 591 N N . ILE A 1 74 ? -0.450 7.926 -1.634 1.00 89.81 74 ILE A N 1
ATOM 592 C CA . ILE A 1 74 ? -0.665 8.845 -0.516 1.00 89.81 74 ILE A CA 1
ATOM 593 C C . ILE A 1 74 ? 0.172 8.355 0.661 1.00 89.81 74 ILE A C 1
ATOM 595 O O . ILE A 1 74 ? -0.037 7.250 1.161 1.00 89.81 74 ILE A O 1
ATOM 599 N N . ALA A 1 75 ? 1.121 9.175 1.108 1.00 90.19 75 ALA A N 1
ATOM 600 C CA . ALA A 1 75 ? 1.939 8.899 2.282 1.00 90.19 75 ALA A CA 1
ATOM 601 C C . ALA A 1 75 ? 1.738 10.003 3.320 1.00 90.19 75 ALA A C 1
ATOM 603 O O . ALA A 1 75 ? 2.070 11.160 3.080 1.00 90.19 75 ALA A O 1
ATOM 604 N N . VAL A 1 76 ? 1.209 9.633 4.483 1.00 90.25 76 VAL A N 1
ATOM 605 C CA . VAL A 1 76 ? 0.847 10.576 5.546 1.00 90.25 76 VAL A CA 1
ATOM 606 C C . VAL A 1 76 ? 1.761 10.365 6.742 1.00 90.25 76 VAL A C 1
ATOM 608 O O . VAL A 1 76 ? 1.976 9.231 7.177 1.00 90.25 76 VAL A O 1
ATOM 611 N N . ARG A 1 77 ? 2.325 11.450 7.271 1.00 87.81 77 ARG A N 1
ATOM 612 C CA . ARG A 1 77 ? 3.246 11.425 8.410 1.00 87.81 77 ARG A CA 1
ATOM 613 C C . ARG A 1 77 ? 2.945 12.609 9.327 1.00 87.81 77 ARG A C 1
ATOM 615 O O . ARG A 1 77 ? 3.164 13.746 8.932 1.00 87.81 77 ARG A O 1
ATOM 622 N N . GLU A 1 78 ? 2.519 12.327 10.560 1.00 81.62 78 GLU A N 1
ATOM 623 C CA . GLU A 1 78 ? 2.039 13.313 11.559 1.00 81.62 78 GLU A CA 1
ATOM 624 C C . GLU A 1 78 ? 2.944 14.546 11.745 1.00 81.62 78 GLU A C 1
ATOM 626 O O . GLU A 1 78 ? 2.437 15.632 11.987 1.00 81.62 78 GLU A O 1
ATOM 631 N N . TYR A 1 79 ? 4.265 14.413 11.571 1.00 83.19 79 TYR A N 1
ATOM 632 C CA . TYR A 1 79 ? 5.227 15.516 11.750 1.00 83.19 79 TYR A CA 1
ATOM 633 C C . TYR A 1 79 ? 5.986 15.913 10.476 1.00 83.19 79 TYR A C 1
ATOM 635 O O . TYR A 1 79 ? 6.988 16.617 10.557 1.00 83.19 79 TYR A O 1
ATOM 643 N N . VAL A 1 80 ? 5.564 15.417 9.312 1.00 87.50 80 VAL A N 1
ATOM 644 C CA . VAL A 1 80 ? 6.191 15.744 8.014 1.00 87.50 80 VAL A CA 1
ATOM 645 C C . VAL A 1 80 ? 5.163 16.324 7.045 1.00 87.50 80 VAL A C 1
ATOM 647 O O . VAL A 1 80 ? 5.479 17.228 6.279 1.00 87.50 80 VAL A O 1
ATOM 650 N N . GLY A 1 81 ? 3.929 15.827 7.094 1.00 91.62 81 GLY A N 1
ATOM 651 C CA . GLY A 1 81 ? 2.848 16.246 6.216 1.00 91.62 81 GLY A CA 1
ATOM 652 C C . GLY A 1 81 ? 2.261 15.089 5.416 1.00 91.62 81 GLY A C 1
ATOM 653 O O . GLY A 1 81 ? 2.545 13.907 5.653 1.00 91.62 81 GLY A O 1
ATOM 654 N N . THR A 1 82 ? 1.435 15.452 4.442 1.00 93.31 82 THR A N 1
ATOM 655 C CA . THR A 1 82 ? 0.822 14.523 3.491 1.00 93.31 82 THR A CA 1
ATOM 656 C C . THR A 1 82 ? 1.491 14.657 2.135 1.00 93.31 82 THR A C 1
ATOM 658 O O . THR A 1 82 ? 1.514 15.740 1.559 1.00 93.31 82 THR A O 1
ATOM 661 N N . HIS A 1 83 ? 2.011 13.552 1.611 1.00 92.25 83 HIS A N 1
ATOM 662 C CA . HIS A 1 83 ? 2.598 13.485 0.280 1.00 92.25 83 HIS A CA 1
ATOM 663 C C . HIS A 1 83 ? 1.661 12.765 -0.678 1.00 92.25 83 HIS A C 1
ATOM 665 O O . HIS A 1 83 ? 1.237 11.640 -0.407 1.00 92.25 83 HIS A O 1
ATOM 671 N N . PHE A 1 84 ? 1.428 13.383 -1.828 1.00 89.56 84 PHE A N 1
ATOM 672 C CA . PHE A 1 84 ? 0.786 12.773 -2.981 1.00 89.56 84 PHE A CA 1
ATOM 673 C C . PHE A 1 84 ? 1.835 12.572 -4.059 1.00 89.56 84 PHE A C 1
ATOM 675 O O . PHE A 1 84 ? 2.485 13.529 -4.468 1.00 89.56 84 PHE A O 1
ATOM 682 N N . THR A 1 85 ? 2.004 11.340 -4.523 1.00 86.81 85 THR A N 1
ATOM 683 C CA . THR A 1 85 ? 2.780 11.062 -5.735 1.00 86.81 85 THR A CA 1
ATOM 684 C C . THR A 1 85 ? 1.798 10.729 -6.844 1.00 86.81 85 THR A C 1
ATOM 686 O O . THR A 1 85 ? 1.020 9.786 -6.710 1.00 86.81 85 THR A O 1
ATOM 689 N N . LEU A 1 86 ? 1.802 11.552 -7.889 1.00 84.50 86 LEU A N 1
ATOM 690 C CA . LEU A 1 86 ? 0.856 11.525 -9.001 1.00 84.50 86 LEU A CA 1
ATOM 691 C C . LEU A 1 86 ? 1.642 11.314 -10.303 1.00 84.50 86 LEU A C 1
ATOM 693 O O . LEU A 1 86 ? 2.657 11.994 -10.488 1.00 84.50 86 LEU A O 1
ATOM 697 N N . PRO A 1 87 ? 1.212 10.438 -11.220 1.00 77.62 87 PRO A N 1
ATOM 698 C CA . PRO A 1 87 ? 1.817 10.368 -12.542 1.00 77.62 87 PRO A CA 1
ATOM 699 C C . PRO A 1 87 ? 1.412 11.588 -13.376 1.00 77.62 87 PRO A C 1
ATOM 701 O O . PRO A 1 87 ? 0.276 12.059 -13.322 1.00 77.62 87 PRO A O 1
ATOM 704 N N . LEU A 1 88 ? 2.338 12.093 -14.185 1.00 75.88 88 LEU A N 1
ATOM 705 C CA . LEU A 1 88 ? 2.054 13.067 -15.231 1.00 75.88 88 LEU A CA 1
ATOM 706 C C . LEU A 1 88 ? 1.767 12.288 -16.518 1.00 75.88 88 LEU A C 1
ATOM 708 O O . LEU A 1 88 ? 2.684 11.762 -17.151 1.00 75.88 88 LEU A O 1
ATOM 712 N N . GLU A 1 89 ? 0.483 12.208 -16.889 1.00 63.69 89 GLU A N 1
ATOM 713 C CA . GLU A 1 89 ? -0.058 11.333 -17.950 1.00 63.69 89 GLU A CA 1
ATOM 714 C C . GLU A 1 89 ? 0.678 11.419 -19.303 1.00 63.69 89 GLU A C 1
ATOM 716 O O . GLU A 1 89 ? 0.628 10.480 -20.094 1.00 63.69 89 GLU A O 1
ATOM 721 N N . ILE A 1 90 ? 1.371 12.528 -19.578 1.00 62.50 90 ILE A N 1
ATOM 722 C CA . ILE A 1 90 ? 1.964 12.831 -20.888 1.00 62.50 90 ILE A CA 1
ATOM 723 C C . ILE A 1 90 ? 3.480 12.568 -20.934 1.00 62.50 90 ILE A C 1
ATOM 725 O O . ILE A 1 90 ? 3.999 12.239 -21.999 1.00 62.50 90 ILE A O 1
ATOM 729 N N . SER A 1 91 ? 4.208 12.694 -19.818 1.00 64.00 91 SER A N 1
ATOM 730 C CA . SER A 1 91 ? 5.684 12.640 -19.816 1.00 64.00 91 SER A CA 1
ATOM 731 C C . SER A 1 91 ? 6.273 11.366 -19.208 1.00 64.00 91 SER A C 1
ATOM 733 O O . SER A 1 91 ? 7.471 11.125 -19.350 1.00 64.00 91 SER A O 1
ATOM 735 N N . GLY A 1 92 ? 5.465 10.544 -18.526 1.00 63.44 92 GLY A N 1
ATOM 736 C CA . GLY A 1 92 ? 5.978 9.425 -17.722 1.00 63.44 92 GLY A CA 1
ATOM 737 C C . GLY A 1 92 ? 6.771 9.884 -16.490 1.00 63.44 92 GLY A C 1
ATOM 738 O O . GLY A 1 92 ? 7.386 9.068 -15.799 1.00 63.44 92 GLY A O 1
ATOM 739 N N . GLU A 1 93 ? 6.765 11.189 -16.215 1.00 73.50 93 GLU A N 1
ATOM 740 C CA . GLU A 1 93 ? 7.287 11.785 -14.995 1.00 73.50 93 GLU A CA 1
ATOM 741 C C . GLU A 1 93 ? 6.234 11.717 -13.891 1.00 73.50 93 GLU A C 1
ATOM 743 O O . GLU A 1 93 ? 5.061 11.428 -14.124 1.00 73.50 93 GLU A O 1
ATOM 748 N N . TYR A 1 94 ? 6.661 11.983 -12.663 1.00 77.56 94 TYR A N 1
ATOM 749 C CA . TYR A 1 94 ? 5.792 11.974 -11.498 1.00 77.56 94 TYR A CA 1
ATOM 750 C C . TYR A 1 94 ? 5.929 13.303 -10.769 1.00 77.56 94 TYR A C 1
ATOM 752 O O . TYR A 1 94 ? 7.025 13.849 -10.640 1.00 77.56 94 TYR A O 1
ATOM 760 N N . CYS A 1 95 ? 4.811 13.805 -10.264 1.00 83.44 95 CYS A N 1
ATOM 761 C CA . CYS A 1 95 ? 4.765 14.961 -9.390 1.00 83.44 95 CYS A CA 1
ATOM 762 C C . CYS A 1 95 ? 4.621 14.485 -7.943 1.00 83.44 95 CYS A C 1
ATOM 764 O O . CYS A 1 95 ? 3.716 13.708 -7.636 1.00 83.44 95 CYS A O 1
ATOM 766 N N . ASN A 1 96 ? 5.505 14.950 -7.056 1.00 86.88 96 ASN A N 1
ATOM 767 C CA . ASN A 1 96 ? 5.315 14.813 -5.617 1.00 86.88 96 ASN A CA 1
ATOM 768 C C . ASN A 1 96 ? 4.803 16.143 -5.059 1.00 86.88 96 ASN A C 1
ATOM 770 O O . ASN A 1 96 ? 5.508 17.149 -5.113 1.00 86.88 96 ASN A O 1
ATOM 774 N N . VAL A 1 97 ? 3.580 16.142 -4.537 1.00 90.06 97 VAL A N 1
ATOM 775 C CA . VAL A 1 97 ? 2.980 17.288 -3.853 1.00 90.06 97 VAL A CA 1
ATOM 776 C C . VAL A 1 97 ? 3.012 17.013 -2.359 1.00 90.06 97 VAL A C 1
ATOM 778 O O . VAL A 1 97 ? 2.376 16.068 -1.892 1.00 90.06 97 VAL A O 1
ATOM 781 N N . GLN A 1 98 ? 3.736 17.843 -1.612 1.00 93.56 98 GLN A N 1
ATOM 782 C CA . GLN A 1 98 ? 3.734 17.819 -0.154 1.00 93.56 98 GLN A CA 1
ATOM 783 C C . GLN A 1 98 ? 2.804 18.907 0.381 1.00 93.56 98 GLN A C 1
ATOM 785 O O . GLN A 1 98 ? 2.903 20.071 -0.003 1.00 93.56 98 GLN A O 1
ATOM 790 N N . ILE A 1 99 ? 1.923 18.517 1.296 1.00 93.00 99 ILE A N 1
ATOM 791 C CA . ILE A 1 99 ? 1.072 19.416 2.067 1.00 93.00 99 ILE A CA 1
ATOM 792 C C . ILE A 1 99 ? 1.539 19.366 3.520 1.00 93.00 99 ILE A C 1
ATOM 794 O O . ILE A 1 99 ? 1.387 18.345 4.189 1.00 93.00 99 ILE A O 1
ATOM 798 N N . GLU A 1 100 ? 2.106 20.472 3.998 1.00 93.19 100 GLU A N 1
ATOM 799 C CA . GLU A 1 100 ? 2.589 20.625 5.381 1.00 93.19 100 GLU A CA 1
ATOM 800 C C . GLU A 1 100 ? 1.494 21.104 6.350 1.00 93.19 100 GLU A C 1
ATOM 802 O O . GLU A 1 100 ? 1.719 21.203 7.554 1.00 93.19 100 GLU A O 1
ATOM 807 N N . GLU A 1 101 ? 0.291 21.396 5.848 1.00 94.62 101 GLU A N 1
ATOM 808 C CA . GLU A 1 101 ? -0.831 21.826 6.680 1.00 94.62 101 GLU A CA 1
ATOM 809 C C . GLU A 1 101 ? -1.256 20.702 7.644 1.00 94.62 101 GLU A C 1
ATOM 811 O O . GLU A 1 101 ? -1.646 19.602 7.232 1.00 94.62 101 GLU A O 1
ATOM 816 N N . GLY A 1 102 ? -1.169 20.983 8.948 1.00 91.62 102 GLY A N 1
ATOM 817 C CA . GLY A 1 102 ? -1.403 19.992 10.002 1.00 91.62 102 GLY A CA 1
ATOM 818 C C . GLY A 1 102 ? -2.820 19.419 9.991 1.00 91.62 102 GLY A C 1
ATOM 819 O O . GLY A 1 102 ? -2.988 18.208 10.065 1.00 91.62 102 GLY A O 1
ATOM 820 N N . THR A 1 103 ? -3.829 20.264 9.792 1.00 93.56 103 THR A N 1
ATOM 821 C CA . THR A 1 103 ? -5.251 19.877 9.707 1.00 93.56 103 THR A CA 1
ATOM 822 C C . THR A 1 103 ? -5.519 18.890 8.570 1.00 93.56 103 THR A C 1
ATOM 824 O O . THR A 1 103 ? -6.242 17.913 8.754 1.00 93.56 103 THR A O 1
ATOM 827 N N . ILE A 1 104 ? -4.912 19.103 7.398 1.00 93.44 104 ILE A N 1
ATOM 828 C CA . ILE A 1 104 ? -5.016 18.179 6.260 1.00 93.44 104 ILE A CA 1
ATOM 829 C C . ILE A 1 104 ? -4.325 16.857 6.599 1.00 93.44 104 ILE A C 1
ATOM 831 O O . ILE A 1 104 ? -4.865 15.786 6.329 1.00 93.44 104 ILE A O 1
ATOM 835 N N . THR A 1 105 ? -3.154 16.922 7.228 1.00 93.56 105 THR A N 1
ATOM 836 C CA . THR A 1 105 ? -2.406 15.728 7.640 1.00 93.56 105 THR A CA 1
ATOM 837 C C . THR A 1 105 ? -3.185 14.886 8.645 1.00 93.56 105 THR A C 1
ATOM 839 O O . THR A 1 105 ? -3.293 13.674 8.467 1.00 93.56 105 THR A O 1
ATOM 842 N N . GLU A 1 106 ? -3.789 15.513 9.652 1.00 92.69 106 GLU A N 1
ATOM 843 C CA . GLU A 1 106 ? -4.672 14.851 10.615 1.00 92.69 106 GLU A CA 1
ATOM 844 C C . GLU A 1 106 ? -5.883 14.217 9.920 1.00 92.69 106 GLU A C 1
ATOM 846 O O . GLU A 1 106 ? -6.145 13.030 10.113 1.00 92.69 106 GLU A O 1
ATOM 851 N N . ALA A 1 107 ? -6.552 14.948 9.022 1.00 94.44 107 ALA A N 1
ATOM 852 C CA . ALA A 1 107 ? -7.695 14.424 8.276 1.00 94.44 107 ALA A CA 1
ATOM 853 C C . ALA A 1 107 ? -7.337 13.184 7.435 1.00 94.44 107 ALA A C 1
ATOM 855 O O . ALA A 1 107 ? -8.117 12.232 7.362 1.00 94.44 107 ALA A O 1
ATOM 856 N N . PHE A 1 108 ? -6.152 13.155 6.819 1.00 93.75 108 PHE A N 1
ATOM 857 C CA . PHE A 1 108 ? -5.691 11.997 6.053 1.00 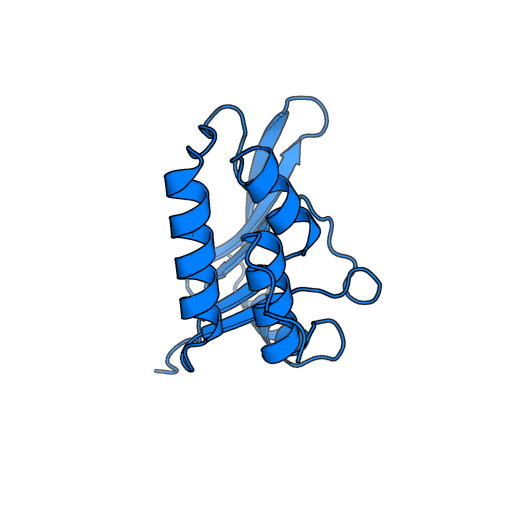93.75 108 PHE A CA 1
ATOM 858 C C . PHE A 1 108 ? -5.241 10.824 6.936 1.00 93.75 108 PHE A C 1
ATOM 860 O O . PHE A 1 108 ? -5.444 9.668 6.550 1.00 93.75 108 PHE A O 1
ATOM 867 N N . LEU A 1 109 ? -4.677 11.081 8.123 1.00 91.94 109 LEU A N 1
ATOM 868 C CA . LEU A 1 109 ? -4.404 10.033 9.115 1.00 91.94 109 LEU A CA 1
ATOM 869 C C . LEU A 1 109 ? -5.704 9.368 9.577 1.00 91.94 109 LEU A C 1
ATOM 871 O O . LEU A 1 109 ? -5.794 8.135 9.590 1.00 91.94 109 LEU A O 1
ATOM 875 N N . ASP A 1 110 ? -6.716 10.174 9.896 1.00 92.81 110 ASP A N 1
ATOM 876 C CA . ASP A 1 110 ? -8.041 9.694 10.288 1.00 92.81 110 ASP A CA 1
ATOM 877 C C . ASP A 1 110 ? -8.699 8.914 9.148 1.00 92.81 110 ASP A C 1
ATOM 879 O O . ASP A 1 110 ? -9.202 7.810 9.362 1.00 92.81 110 ASP A O 1
ATOM 883 N N . PHE A 1 111 ? -8.624 9.429 7.917 1.00 92.94 111 PHE A N 1
ATOM 884 C CA . PHE A 1 111 ? -9.136 8.750 6.730 1.00 92.94 111 PHE A CA 1
ATOM 885 C C . PHE A 1 111 ? -8.502 7.367 6.535 1.00 92.94 111 PHE A C 1
ATOM 887 O O . PHE A 1 111 ? -9.225 6.379 6.421 1.00 92.94 111 PHE A O 1
ATOM 894 N N . ILE A 1 112 ? -7.168 7.259 6.519 1.00 91.75 112 ILE A N 1
ATOM 895 C CA . ILE A 1 112 ? -6.487 5.972 6.291 1.00 91.75 112 ILE A CA 1
ATOM 896 C C . ILE A 1 112 ? -6.805 4.980 7.414 1.00 91.75 112 ILE A C 1
ATOM 898 O O . ILE A 1 112 ? -7.047 3.801 7.142 1.00 91.75 112 ILE A O 1
ATOM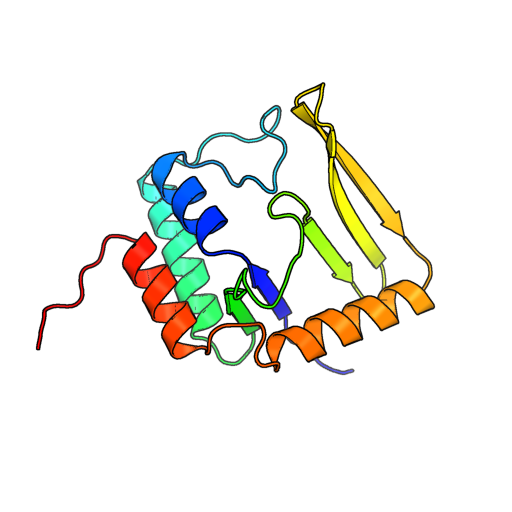 902 N N . THR A 1 113 ? -6.854 5.458 8.659 1.00 90.75 113 THR A N 1
ATOM 903 C CA . THR A 1 113 ? -7.218 4.636 9.818 1.00 90.75 113 THR A CA 1
ATOM 904 C C . THR A 1 113 ? -8.644 4.106 9.679 1.00 90.75 113 THR A C 1
ATOM 906 O O . THR A 1 113 ? -8.859 2.894 9.733 1.00 90.75 113 THR A O 1
ATOM 909 N N . ALA A 1 114 ? -9.605 4.988 9.397 1.00 92.75 114 ALA A N 1
ATOM 910 C CA . ALA A 1 114 ? -11.003 4.621 9.222 1.00 92.75 114 ALA A CA 1
ATOM 911 C C . ALA A 1 114 ? -11.197 3.652 8.046 1.00 92.75 114 ALA A C 1
ATOM 913 O O . ALA A 1 114 ? -11.907 2.656 8.176 1.00 92.75 114 ALA A O 1
ATOM 914 N N . VAL A 1 115 ? -10.536 3.883 6.905 1.00 93.75 115 VAL A N 1
ATOM 915 C CA . VAL A 1 115 ? -10.640 2.995 5.737 1.00 93.75 115 VAL A CA 1
ATOM 916 C C . VAL A 1 115 ? -10.094 1.604 6.053 1.00 93.75 115 VAL A C 1
ATOM 918 O O . VAL A 1 115 ? -10.718 0.616 5.658 1.00 93.75 115 VAL A O 1
ATOM 921 N N . ALA A 1 116 ? -8.973 1.498 6.769 1.00 91.12 116 ALA A N 1
ATOM 922 C CA . ALA A 1 116 ? -8.343 0.217 7.086 1.00 91.12 116 ALA A CA 1
ATOM 923 C C . ALA A 1 116 ? -9.182 -0.678 8.021 1.00 91.12 116 ALA A C 1
ATOM 925 O O . ALA A 1 116 ? -9.014 -1.902 8.012 1.00 91.12 116 ALA A O 1
ATOM 926 N N . GLU A 1 117 ? -10.096 -0.081 8.788 1.00 90.12 117 GLU A N 1
ATOM 927 C CA . GLU A 1 117 ? -11.073 -0.773 9.641 1.00 90.12 117 GLU A CA 1
ATOM 928 C C . GLU A 1 117 ? -12.464 -0.878 8.999 1.00 90.12 117 GLU A C 1
ATOM 93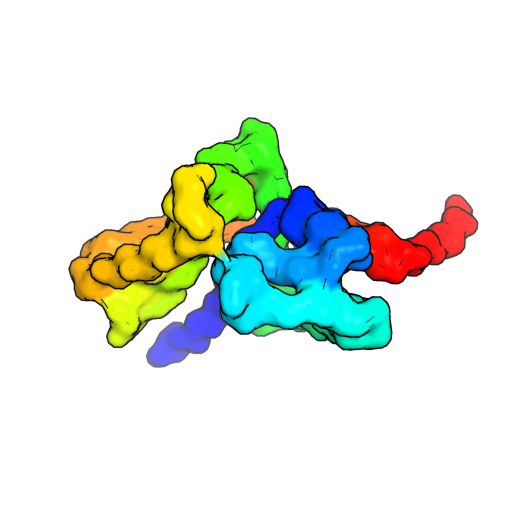0 O O . GLU A 1 117 ? -13.342 -1.578 9.502 1.00 90.12 117 GLU A O 1
ATOM 935 N N . SER A 1 118 ? -12.666 -0.210 7.864 1.00 93.94 118 SER A N 1
ATOM 936 C CA . SER A 1 118 ? -13.937 -0.200 7.157 1.00 93.94 118 SER A CA 1
ATOM 937 C C . SER A 1 118 ? -14.150 -1.426 6.277 1.00 93.94 118 SER A C 1
ATOM 939 O O . SER A 1 118 ? -13.264 -2.211 5.930 1.00 93.94 118 SER A O 1
ATOM 941 N N . ASP A 1 119 ? -15.368 -1.485 5.768 1.00 95.44 119 ASP A N 1
ATOM 942 C CA . ASP A 1 119 ? -15.814 -2.468 4.807 1.00 95.44 119 ASP A CA 1
ATOM 943 C C . ASP A 1 119 ? -15.242 -2.255 3.388 1.00 95.44 119 ASP A C 1
ATOM 945 O O . ASP A 1 119 ? -15.505 -3.062 2.487 1.00 95.44 119 ASP A O 1
ATOM 949 N N . SER A 1 120 ? -14.451 -1.197 3.176 1.00 95.75 120 SER A N 1
ATOM 950 C CA . SER A 1 120 ? -13.799 -0.836 1.909 1.00 95.75 120 SER A CA 1
ATOM 951 C C . SER A 1 120 ? -12.495 -1.589 1.643 1.00 95.75 120 SER A C 1
ATOM 953 O O . SER A 1 120 ? -11.957 -1.518 0.538 1.00 95.75 120 SER A O 1
ATOM 955 N N . VAL A 1 121 ? -12.008 -2.365 2.611 1.00 96.06 121 VAL A N 1
ATOM 956 C CA . VAL A 1 121 ? -10.835 -3.231 2.459 1.00 96.06 121 VAL A CA 1
ATOM 957 C C . VAL A 1 121 ? -11.191 -4.701 2.680 1.00 96.06 121 VAL A C 1
ATOM 959 O O . VAL A 1 121 ? -12.235 -5.049 3.236 1.00 96.06 121 VAL A O 1
ATOM 962 N N . TYR A 1 122 ? -10.349 -5.604 2.187 1.00 95.94 122 TYR A N 1
ATOM 963 C CA . TYR A 1 122 ? -10.428 -7.022 2.523 1.00 95.94 122 TYR A CA 1
ATOM 964 C C . TYR A 1 122 ? -9.914 -7.271 3.939 1.00 95.94 122 TYR A C 1
ATOM 966 O O . TYR A 1 122 ? -9.012 -6.585 4.405 1.00 95.94 122 TYR A O 1
ATOM 974 N N . THR A 1 123 ? -10.435 -8.302 4.606 1.00 94.88 123 THR A N 1
ATOM 975 C CA . THR A 1 123 ? -9.935 -8.718 5.923 1.00 94.88 123 THR A CA 1
ATOM 976 C C . THR A 1 123 ? -8.457 -9.121 5.860 1.00 94.88 123 THR A C 1
ATOM 978 O O . THR A 1 123 ? -7.904 -9.363 4.781 1.00 94.88 123 THR A O 1
ATOM 981 N N . LYS A 1 124 ? -7.803 -9.238 7.024 1.00 94.44 124 LYS A N 1
ATOM 982 C CA . LYS A 1 124 ? -6.411 -9.709 7.117 1.00 94.44 124 LYS A CA 1
ATOM 983 C C . LYS A 1 124 ? -6.209 -11.060 6.423 1.00 94.44 124 LYS A C 1
ATOM 985 O O . LYS A 1 124 ? -5.302 -11.172 5.610 1.00 94.44 124 LYS A O 1
ATOM 990 N N . GLY A 1 125 ? -7.070 -12.046 6.696 1.00 95.12 125 GLY A N 1
ATOM 991 C CA . GLY A 1 125 ? -6.982 -13.378 6.081 1.00 95.12 125 GLY A CA 1
ATOM 992 C C . GLY A 1 125 ? -7.054 -13.313 4.556 1.00 95.12 125 GLY A C 1
ATOM 993 O O . GLY A 1 125 ? -6.136 -13.749 3.875 1.00 95.12 125 GLY A O 1
ATOM 994 N N . ILE A 1 126 ? -8.064 -12.622 4.020 1.00 96.06 126 ILE A N 1
ATOM 995 C CA . ILE A 1 126 ? -8.216 -12.465 2.567 1.00 96.06 126 ILE A CA 1
ATOM 996 C C . ILE A 1 126 ? -7.047 -11.671 1.953 1.00 96.06 126 ILE A C 1
ATOM 998 O O . ILE A 1 126 ? -6.651 -11.920 0.813 1.00 96.06 126 ILE A O 1
ATOM 1002 N N . THR A 1 127 ? -6.495 -10.698 2.682 1.00 95.81 127 THR A N 1
ATOM 1003 C CA . THR A 1 127 ? -5.301 -9.955 2.255 1.00 95.81 127 THR A CA 1
ATOM 1004 C C . THR A 1 127 ? -4.097 -10.890 2.125 1.00 95.81 127 THR A C 1
ATOM 1006 O O . THR A 1 127 ? -3.460 -10.905 1.072 1.00 95.81 127 THR A O 1
ATOM 1009 N N . LEU A 1 128 ? -3.834 -11.710 3.146 1.00 95.75 128 LEU A N 1
ATOM 1010 C CA . LEU A 1 128 ? -2.762 -12.709 3.142 1.00 95.75 128 LEU A CA 1
ATOM 1011 C C . LEU A 1 128 ? -2.943 -13.720 2.004 1.00 95.75 128 LEU A C 1
ATOM 1013 O O . LEU A 1 128 ? -2.000 -13.946 1.249 1.00 95.75 128 LEU A O 1
ATOM 1017 N N . ASP A 1 129 ? -4.157 -14.237 1.804 1.00 95.56 129 ASP A N 1
ATOM 1018 C CA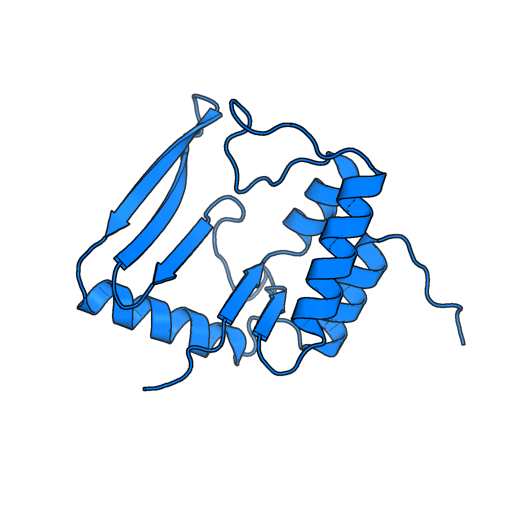 . ASP A 1 129 ? -4.467 -15.181 0.722 1.00 95.56 129 ASP A CA 1
ATOM 1019 C C . ASP A 1 129 ? -4.177 -14.588 -0.660 1.00 95.56 129 ASP A C 1
ATOM 1021 O O . ASP A 1 129 ? -3.635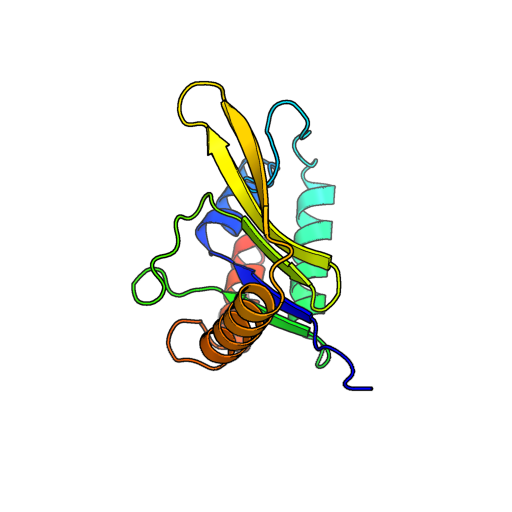 -15.256 -1.540 1.00 95.56 129 ASP A O 1
ATOM 1025 N N . LYS A 1 130 ? -4.509 -13.312 -0.878 1.00 94.94 130 LYS A N 1
ATOM 1026 C CA . LYS A 1 130 ? -4.247 -12.633 -2.155 1.00 94.94 130 LYS A CA 1
ATOM 1027 C C . LYS A 1 130 ? -2.757 -12.377 -2.384 1.00 94.94 130 LYS A C 1
ATOM 1029 O O . LYS A 1 130 ? -2.321 -12.480 -3.529 1.00 94.94 130 LYS A O 1
ATOM 1034 N N . ILE A 1 131 ? -1.987 -12.061 -1.339 1.00 94.69 131 ILE A N 1
ATOM 1035 C CA . ILE A 1 131 ? -0.521 -11.959 -1.439 1.00 94.69 131 ILE A CA 1
ATOM 1036 C C . ILE A 1 131 ? 0.062 -13.342 -1.755 1.00 94.69 131 ILE A C 1
ATOM 1038 O O . ILE A 1 131 ? 0.895 -13.468 -2.646 1.00 94.69 131 ILE A O 1
ATOM 1042 N N . HIS A 1 132 ? -0.433 -14.390 -1.095 1.00 93.12 132 HIS A N 1
ATOM 1043 C CA . HIS A 1 132 ? -0.017 -15.772 -1.320 1.00 93.12 132 HIS A CA 1
ATOM 1044 C C . HIS A 1 132 ? -0.266 -16.233 -2.765 1.00 93.12 132 HIS A C 1
ATOM 1046 O O . HIS A 1 132 ? 0.646 -16.734 -3.423 1.00 93.12 132 HIS A O 1
ATOM 1052 N N . GLN A 1 133 ? -1.456 -15.947 -3.302 1.00 91.50 133 GLN A N 1
ATOM 1053 C CA . GLN A 1 133 ? -1.790 -16.168 -4.714 1.00 91.50 133 GLN A CA 1
ATOM 1054 C C . GLN A 1 133 ? -0.845 -15.413 -5.658 1.00 91.50 133 GLN A C 1
ATOM 1056 O O . GLN A 1 133 ? -0.414 -15.972 -6.662 1.00 91.50 133 GLN A O 1
ATOM 1061 N N . ALA A 1 134 ? -0.503 -14.158 -5.342 1.00 89.56 134 ALA A N 1
ATOM 1062 C CA . ALA A 1 134 ? 0.422 -13.359 -6.148 1.00 89.56 134 ALA A CA 1
ATOM 1063 C C . ALA A 1 134 ? 1.844 -13.953 -6.169 1.00 89.56 134 ALA A C 1
ATOM 1065 O O . ALA A 1 134 ? 2.555 -13.819 -7.159 1.00 89.56 134 ALA A O 1
ATOM 1066 N N . MET A 1 135 ? 2.249 -14.671 -5.120 1.00 87.19 135 MET A N 1
ATOM 1067 C CA . MET A 1 135 ? 3.532 -15.383 -5.081 1.00 87.19 135 MET A CA 1
ATOM 1068 C C . MET A 1 135 ? 3.554 -16.667 -5.930 1.00 87.19 135 MET A C 1
ATOM 1070 O O . MET A 1 135 ? 4.614 -17.279 -6.066 1.00 87.19 135 MET A O 1
ATOM 1074 N N . GLY A 1 136 ? 2.418 -17.085 -6.504 1.00 77.69 136 GLY A N 1
ATOM 1075 C CA . GLY A 1 136 ? 2.310 -18.323 -7.283 1.00 77.69 136 GLY A CA 1
ATOM 1076 C C . GLY A 1 136 ? 2.375 -19.593 -6.430 1.00 77.69 136 GLY A C 1
ATOM 1077 O O . GLY A 1 136 ? 2.627 -20.675 -6.954 1.00 77.69 136 GLY A O 1
ATOM 1078 N N . ILE A 1 137 ? 2.168 -19.476 -5.116 1.00 60.94 137 ILE A N 1
ATOM 1079 C CA . ILE A 1 137 ? 2.098 -20.626 -4.219 1.00 60.94 137 ILE A CA 1
ATOM 1080 C C . ILE A 1 137 ? 0.629 -21.048 -4.155 1.00 60.94 137 ILE A C 1
ATOM 1082 O O . ILE A 1 137 ? -0.213 -20.385 -3.548 1.00 60.94 137 ILE A O 1
ATOM 1086 N N . HIS A 1 138 ? 0.297 -22.135 -4.843 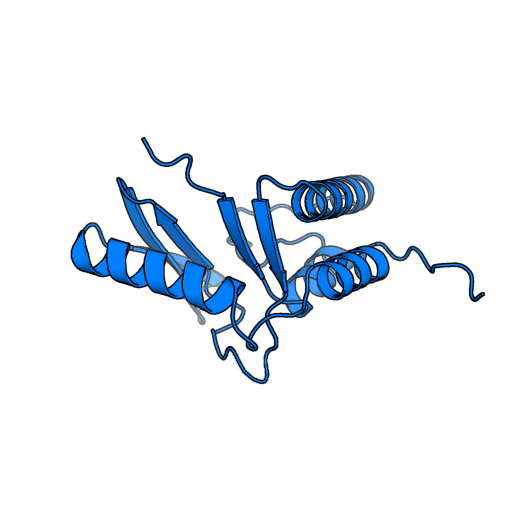1.00 47.62 138 HIS A N 1
ATOM 1087 C CA . HIS A 1 138 ? -1.006 -22.768 -4.699 1.00 47.62 138 HIS A CA 1
ATOM 1088 C C . HIS A 1 138 ? -1.049 -23.480 -3.343 1.00 47.62 138 HIS A C 1
ATOM 1090 O O . HIS A 1 138 ? -0.239 -24.373 -3.096 1.00 47.62 138 HIS A O 1
ATOM 1096 N N . SER A 1 139 ? -1.990 -23.111 -2.466 1.00 42.16 139 SER A N 1
ATOM 1097 C CA . SER A 1 139 ? -2.341 -23.990 -1.345 1.00 42.16 139 SER A CA 1
ATOM 1098 C C . SER A 1 139 ? -2.777 -25.341 -1.921 1.00 42.16 139 SER A C 1
ATOM 1100 O O . SER A 1 139 ? -3.572 -25.347 -2.868 1.00 42.16 139 SER A O 1
ATOM 1102 N N . PRO A 1 140 ? -2.282 -26.474 -1.391 1.00 34.72 140 PRO A N 1
ATOM 1103 C CA . PRO A 1 140 ? -2.818 -27.768 -1.767 1.00 34.72 140 PRO A CA 1
ATOM 1104 C C . PRO A 1 140 ? -4.303 -27.763 -1.405 1.00 34.72 140 PRO A C 1
ATOM 1106 O O . PRO A 1 140 ? -4.686 -27.372 -0.302 1.00 34.72 140 PRO A O 1
ATOM 1109 N N . ILE A 1 141 ? -5.125 -28.111 -2.389 1.00 48.53 141 ILE A N 1
ATOM 1110 C CA . ILE A 1 141 ? -6.560 -28.311 -2.222 1.00 48.53 141 ILE A CA 1
ATOM 1111 C C . ILE A 1 141 ? -6.722 -29.365 -1.119 1.00 48.53 141 ILE A C 1
ATOM 1113 O O . ILE A 1 141 ? -6.179 -30.463 -1.250 1.00 48.53 141 ILE A O 1
ATOM 1117 N N . VAL A 1 142 ? -7.390 -28.987 -0.025 1.00 42.78 142 VAL A N 1
ATOM 1118 C CA . VAL A 1 142 ? -7.933 -29.927 0.967 1.00 42.78 142 VAL A CA 1
ATOM 1119 C C . VAL A 1 142 ? -9.189 -30.553 0.383 1.00 42.78 142 VAL A C 1
ATOM 1121 O O . VAL A 1 142 ? -9.998 -29.780 -0.182 1.00 42.78 142 VAL A O 1
#

Organism: NCBI:txid2763662

Foldseek 3Di:
DPPDQAFEEAALVQLLCCQVFQDRLLDQPVPTDRDDNVRNLVVLVVVLVQLVDPRHLYWYFDCVQDVDDNNWDWDADQQFAIWIWHAPPPPSDIDIDGDRDNVVSVVVSVVSVDCSVDPRTDDSVVRSVSSCVSSVDDDPDD

Mean predicted aligned error: 6.49 Å

Nearest PDB structures (foldseek):
  8ew8-assembly1_A  TM=4.868E-01  e=1.140E+00  Saccharomyces cerevisiae S288C
  3p6a-assembly1_A  TM=3.623E-01  e=1.980E+00  Homo sapiens

pLDDT: mean 84.28, std 13.62, range [34.72, 96.06]

Sequence (142 aa):
MRRQAYIGIFYKGGLRLFTETGFIYDLPQNVSIAAPPDIRKTVLNRLYQDCAESGKLLRIAKPQRLHLPQDVVIAVREYVGTHFTLPLEISGEYCNVQIEEGTITEAFLDFITAVAESDSVYTKGITLDKIHQAMGIHSPIV

Solvent-accessible surface area (backbone atoms only — not comparable to full-atom values): 8316 Å² total; per-residue (Å²): 133,83,81,78,63,53,71,46,77,45,50,66,66,56,52,49,46,24,62,76,62,21,40,62,80,84,46,50,64,89,83,50,72,59,42,52,74,69,54,42,50,53,53,53,51,50,53,44,51,49,44,70,41,92,68,33,52,50,30,30,48,34,70,94,64,43,82,65,68,92,57,55,40,78,51,73,38,98,90,74,19,30,35,38,38,38,69,39,94,86,77,65,44,65,47,76,48,77,41,70,53,62,70,61,24,51,52,51,49,51,48,54,54,51,42,73,76,35,88,32,31,45,54,63,67,60,30,47,52,52,52,40,52,58,69,69,54,76,77,80,84,129